Protein AF-0000000073387734 (afdb_homodimer)

InterPro domains:
  IPR010982 Lambda repressor-like, DNA-binding domain superfamily [G3DSA:1.10.260.40] (21-76)
  IPR031856 Bacterial antitoxin YdaS-like [PF15943] (31-75)

Foldseek 3Di:
DALLVQCPDDPHDHLVQLVVQLVVQPDPDDDSVVSVCLNVCPVVDADDPSSQVSNCVSRVNPRHSCNRCVPCSCVVCVVVVPPD/DALLVQCPDDPHDHLVQLVVQLVVQPDPDDDSVVSVCLNVCPVVDADDPSSQVSNCVSRVNPRHSCNRCVPCSCVVCVVVVPPD

Radius of gyration: 17.48 Å; Cα contacts (8 Å, |Δi|>4): 200; chains: 2; bounding box: 35×58×32 Å

Sequence (168 aa):
MTLHEYLQQHGALSVRQLRLRMAQYGSPIKSDAQIRQWQHGYARRIPSPLNCVAIEQATGGQVTRKDLRPHDWAAIWPELGAARMTLHEYLQQHGALSVRQLRLRMAQYGSPIKSDAQIRQWQHGYARRIPSPLNCVAIEQATGGQVTRKDLRPHDWAAIWPELGAAR

Organism: Paracidovorax avenae (strain ATCC 19860 / DSM 7227 / CCUG 15838 / JCM 20985 / LMG 2117 / NCPPB 1011) (NCBI:txid643561)

Solvent-accessible surface area (backbone atoms only — not comparable to full-atom values): 9347 Å² total; per-residue (Å²): 83,45,65,44,59,49,60,67,38,90,89,43,59,49,66,65,53,41,50,56,45,14,42,78,48,67,30,81,73,88,55,59,66,59,56,49,31,46,42,67,42,47,96,70,44,63,72,52,64,44,41,30,42,10,48,14,59,55,52,71,55,54,31,35,45,54,52,70,32,76,86,51,36,58,51,57,40,54,71,74,66,65,69,115,83,46,63,45,60,48,58,66,38,89,89,42,59,50,65,65,54,42,50,57,45,14,42,77,49,65,29,82,73,88,53,59,64,58,56,50,31,46,44,66,41,45,95,72,44,63,71,52,64,45,41,30,40,10,47,14,58,56,52,71,56,55,31,36,47,53,53,69,30,76,87,53,35,57,50,56,41,54,71,72,65,65,68,115

Structure (mmCIF, N/CA/C/O backbone):
data_AF-0000000073387734-model_v1
#
loop_
_entity.id
_entity.type
_entity.pdbx_description
1 polymer 'YdaS antitoxin of YdaST toxin-antitoxin system'
#
loop_
_atom_site.group_PDB
_atom_site.id
_atom_site.type_symbol
_atom_site.label_atom_id
_atom_site.label_alt_id
_atom_site.label_comp_id
_atom_site.label_asym_id
_atom_site.label_entity_id
_atom_site.label_seq_id
_atom_site.pdbx_PDB_ins_code
_atom_site.Cartn_x
_atom_site.Cartn_y
_atom_site.Cartn_z
_atom_site.occupancy
_atom_site.B_iso_or_equiv
_atom_site.auth_seq_id
_atom_site.auth_comp_id
_atom_site.auth_asym_id
_atom_site.auth_atom_id
_atom_site.pdbx_PDB_model_num
ATOM 1 N N . MET A 1 1 ? -7.559 -17.516 1.382 1 96.44 1 MET A N 1
ATOM 2 C CA . MET A 1 1 ? -6.598 -18.609 1.339 1 96.44 1 MET A CA 1
ATOM 3 C C . MET A 1 1 ? -5.168 -18.078 1.292 1 96.44 1 MET A C 1
ATOM 5 O O . MET A 1 1 ? -4.91 -17.031 0.695 1 96.44 1 MET A O 1
ATOM 9 N N . THR A 1 2 ? -4.188 -18.859 1.826 1 97.31 2 THR A N 1
ATOM 10 C CA . THR A 1 2 ? -2.795 -18.422 1.814 1 97.31 2 THR A CA 1
ATOM 11 C C . THR A 1 2 ? -2.166 -18.656 0.444 1 97.31 2 THR A C 1
ATOM 13 O O . THR A 1 2 ? -2.672 -19.453 -0.351 1 97.31 2 THR A O 1
ATOM 16 N N . LEU A 1 3 ? -1.087 -17.953 0.226 1 98.25 3 LEU A N 1
ATOM 17 C CA . LEU A 1 3 ? -0.357 -18.125 -1.024 1 98.25 3 LEU A CA 1
ATOM 18 C C . LEU A 1 3 ? 0.166 -19.562 -1.145 1 98.25 3 LEU A C 1
ATOM 20 O O . LEU A 1 3 ? 0.13 -20.156 -2.227 1 98.25 3 LEU A O 1
ATOM 24 N N . HIS A 1 4 ? 0.602 -20.125 -0.034 1 97.62 4 HIS A N 1
ATOM 25 C CA . HIS A 1 4 ? 1.098 -21.5 -0.002 1 97.62 4 HIS A CA 1
ATOM 26 C C . HIS A 1 4 ? 0.002 -22.484 -0.379 1 97.62 4 HIS A C 1
ATOM 28 O O . HIS A 1 4 ? 0.214 -23.359 -1.221 1 97.62 4 HIS A O 1
ATOM 34 N N . GLU A 1 5 ? -1.143 -22.344 0.236 1 97.62 5 GLU A N 1
ATOM 35 C CA . GLU A 1 5 ? -2.27 -23.219 -0.062 1 97.62 5 GLU A CA 1
ATOM 36 C C . GLU A 1 5 ? -2.672 -23.125 -1.53 1 97.62 5 GLU A C 1
ATOM 38 O O . GLU A 1 5 ? -2.914 -24.141 -2.184 1 97.62 5 GLU A O 1
ATOM 43 N N . TYR A 1 6 ? -2.721 -21.844 -2.043 1 98.44 6 TYR A N 1
ATOM 44 C CA . TYR A 1 6 ? -3.094 -21.641 -3.438 1 98.44 6 TYR A CA 1
ATOM 45 C C . TYR A 1 6 ? -2.143 -22.375 -4.375 1 98.44 6 TYR A C 1
ATOM 47 O O . TYR A 1 6 ? -2.58 -23.078 -5.289 1 98.44 6 TYR A O 1
ATOM 55 N N . LEU A 1 7 ? -0.835 -22.297 -4.086 1 97.81 7 LEU A N 1
ATOM 56 C CA . LEU A 1 7 ? 0.173 -22.812 -5 1 97.81 7 LEU A CA 1
ATOM 57 C C . LEU A 1 7 ? 0.237 -24.344 -4.922 1 97.81 7 LEU A C 1
ATOM 59 O O . LEU A 1 7 ? 0.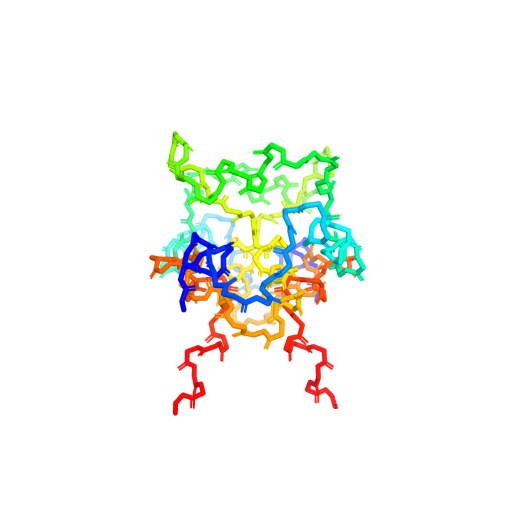836 -24.984 -5.781 1 97.81 7 LEU A O 1
ATOM 63 N N . GLN A 1 8 ? -0.441 -24.875 -3.9 1 96.62 8 GLN A N 1
ATOM 64 C CA . GLN A 1 8 ? -0.475 -26.328 -3.746 1 96.62 8 GLN A CA 1
ATOM 65 C C . GLN A 1 8 ? -1.745 -26.922 -4.355 1 96.62 8 GLN A C 1
ATOM 67 O O . GLN A 1 8 ? -1.857 -28.141 -4.512 1 96.62 8 GLN A O 1
ATOM 72 N N . GLN A 1 9 ? -2.648 -26.125 -4.719 1 95.94 9 GLN A N 1
ATOM 73 C CA . GLN A 1 9 ? -3.922 -26.594 -5.258 1 95.94 9 GLN A CA 1
ATOM 74 C C . GLN A 1 9 ? -3.748 -27.172 -6.66 1 95.94 9 GLN A C 1
ATOM 76 O O . GLN A 1 9 ? -2.908 -26.703 -7.43 1 95.94 9 GLN A O 1
ATOM 81 N N . HIS A 1 10 ? -4.629 -28.156 -6.898 1 94.31 10 HIS A N 1
ATOM 82 C CA . HIS A 1 10 ? -4.695 -28.656 -8.266 1 94.31 10 HIS A CA 1
ATOM 83 C C . HIS A 1 10 ? -5.199 -27.578 -9.219 1 94.31 10 HIS A C 1
ATOM 85 O O . HIS A 1 10 ? -6.195 -26.906 -8.938 1 94.31 10 HIS A O 1
ATOM 91 N N . GLY A 1 11 ? -4.488 -27.281 -10.312 1 94.38 11 GLY A N 1
ATOM 92 C CA . GLY A 1 11 ? -4.914 -26.297 -11.305 1 94.38 11 GLY A CA 1
ATOM 93 C C . GLY A 1 11 ? -4.352 -24.922 -11.055 1 94.38 11 GLY A C 1
ATOM 94 O O . GLY A 1 11 ? -4.574 -24 -11.844 1 94.38 11 GLY A O 1
ATOM 95 N N . ALA A 1 12 ? -3.576 -24.844 -9.93 1 95.94 12 ALA A N 1
ATOM 96 C CA . ALA A 1 12 ? -3.002 -23.531 -9.617 1 95.94 12 ALA A CA 1
ATOM 97 C C . ALA A 1 12 ? -1.936 -23.141 -10.633 1 95.94 12 ALA A C 1
ATOM 99 O O . ALA A 1 12 ? -1.409 -24 -11.352 1 95.94 12 ALA A O 1
ATOM 100 N N . LEU A 1 13 ? -1.753 -21.844 -10.742 1 97.75 13 LEU A N 1
ATOM 101 C CA . LEU A 1 13 ? -0.6 -21.359 -11.492 1 97.75 13 LEU A CA 1
ATOM 102 C C . LEU A 1 13 ? 0.701 -21.859 -10.867 1 97.75 13 LEU A C 1
ATOM 104 O O . LEU A 1 13 ? 0.812 -21.953 -9.648 1 97.75 13 LEU A O 1
ATOM 108 N N . SER A 1 14 ? 1.648 -22.141 -11.773 1 98.19 14 SER A N 1
ATOM 109 C CA . SER A 1 14 ? 2.996 -22.297 -11.234 1 98.19 14 SER A CA 1
ATOM 110 C C . SER A 1 14 ? 3.553 -20.969 -10.742 1 98.19 14 SER A C 1
ATOM 112 O O . SER A 1 14 ? 3.039 -19.906 -11.094 1 98.19 14 SER A O 1
ATOM 114 N N . VAL A 1 15 ? 4.602 -21.047 -10.008 1 98.56 15 VAL A N 1
ATOM 115 C CA . VAL A 1 15 ? 5.234 -19.828 -9.516 1 98.56 15 VAL A CA 1
ATOM 116 C C . VAL A 1 15 ? 5.645 -18.938 -10.688 1 98.56 15 VAL A C 1
ATOM 118 O O . VAL A 1 15 ? 5.434 -17.734 -10.656 1 98.56 15 VAL A O 1
ATOM 121 N N . ARG A 1 16 ? 6.148 -19.547 -11.695 1 98.38 16 ARG A N 1
ATOM 122 C CA . ARG A 1 16 ? 6.559 -18.812 -12.883 1 98.38 16 ARG A CA 1
ATOM 123 C C . ARG A 1 16 ? 5.359 -18.156 -13.562 1 98.38 16 ARG A C 1
ATOM 125 O O . ARG A 1 16 ? 5.406 -16.984 -13.93 1 98.38 16 ARG A O 1
ATOM 132 N N . GLN A 1 17 ? 4.309 -18.875 -13.734 1 98.62 17 GLN A N 1
ATOM 133 C CA . GLN A 1 17 ? 3.092 -18.359 -14.344 1 98.62 17 GLN A CA 1
ATOM 134 C C . GLN A 1 17 ? 2.508 -17.219 -13.516 1 98.62 17 GLN A C 1
ATOM 136 O O . GLN A 1 17 ? 2.061 -16.203 -14.062 1 98.62 17 GLN A O 1
ATOM 141 N N . LEU A 1 18 ? 2.504 -17.406 -12.234 1 98.81 18 LEU A N 1
ATOM 142 C CA . LEU A 1 18 ? 2.006 -16.375 -11.336 1 98.81 18 LEU A CA 1
ATOM 143 C C . LEU A 1 18 ? 2.809 -15.086 -11.492 1 98.81 18 LEU A C 1
ATOM 145 O O . LEU A 1 18 ? 2.236 -14.008 -11.656 1 98.81 18 LEU A O 1
ATOM 149 N N . ARG A 1 19 ? 4.094 -15.219 -11.477 1 98.75 19 ARG A N 1
ATOM 150 C CA . ARG A 1 19 ? 4.957 -14.055 -11.625 1 98.75 19 ARG A CA 1
ATOM 151 C C . ARG A 1 19 ? 4.672 -13.328 -12.93 1 98.75 19 ARG A C 1
ATOM 153 O O . ARG A 1 19 ? 4.57 -12.094 -12.953 1 98.75 19 ARG A O 1
ATOM 160 N N . LEU A 1 20 ? 4.535 -14.086 -13.984 1 98.44 20 LEU A N 1
ATOM 161 C CA . LEU A 1 20 ? 4.273 -13.492 -15.289 1 98.44 20 LEU A CA 1
ATOM 162 C C . LEU A 1 20 ? 2.922 -12.789 -15.305 1 98.44 20 LEU A C 1
ATOM 164 O O . LEU A 1 20 ? 2.797 -11.688 -15.852 1 98.44 20 LEU A O 1
ATOM 168 N N . ARG A 1 21 ? 1.919 -13.383 -14.758 1 98.56 21 ARG A N 1
ATOM 169 C CA . ARG A 1 21 ? 0.604 -12.75 -14.695 1 98.56 21 ARG A CA 1
ATOM 170 C C . ARG A 1 21 ? 0.627 -11.531 -13.781 1 98.56 21 ARG A C 1
ATOM 172 O O . ARG A 1 21 ? -0.015 -10.516 -14.078 1 98.56 21 ARG A O 1
ATOM 179 N N . MET A 1 22 ? 1.349 -11.617 -12.703 1 98.69 22 MET A N 1
ATOM 180 C CA . MET A 1 22 ? 1.494 -10.469 -11.812 1 98.69 22 MET A CA 1
ATOM 181 C C . MET A 1 22 ? 2.051 -9.266 -12.562 1 98.69 22 MET A C 1
ATOM 183 O O . MET A 1 22 ? 1.645 -8.125 -12.305 1 98.69 22 MET A O 1
ATOM 187 N N . ALA A 1 23 ? 2.971 -9.516 -13.422 1 98.38 23 ALA A N 1
ATOM 188 C CA . ALA A 1 23 ? 3.586 -8.43 -14.188 1 98.38 23 ALA A CA 1
ATOM 189 C C . ALA A 1 23 ? 2.539 -7.656 -14.984 1 98.38 23 ALA A C 1
ATOM 191 O O . ALA A 1 23 ? 2.664 -6.445 -15.172 1 98.38 23 ALA A O 1
ATOM 192 N N . GLN A 1 24 ? 1.51 -8.328 -15.422 1 97.44 24 GLN A N 1
ATOM 193 C CA . GLN A 1 24 ? 0.43 -7.688 -16.172 1 97.44 24 GLN A CA 1
ATOM 194 C C . GLN A 1 24 ? -0.336 -6.703 -15.289 1 97.44 24 GLN A C 1
ATOM 196 O O . GLN A 1 24 ? -1.047 -5.836 -15.797 1 97.44 24 GLN A O 1
ATOM 201 N N . TYR A 1 25 ? -0.174 -6.859 -13.992 1 96.56 25 TYR A N 1
ATOM 202 C CA . TYR A 1 25 ? -0.874 -5.984 -13.062 1 96.56 25 TYR A CA 1
ATOM 203 C C . TYR A 1 25 ? 0.098 -5.043 -12.359 1 96.56 25 TYR A C 1
ATOM 205 O O . TYR A 1 25 ? -0.199 -4.516 -11.289 1 96.56 25 TYR A O 1
ATOM 213 N N . GLY A 1 26 ? 1.298 -4.953 -12.961 1 95.5 26 GLY A N 1
ATOM 214 C CA . GLY A 1 26 ? 2.213 -3.906 -12.523 1 95.5 26 GLY A CA 1
ATOM 215 C C . GLY A 1 26 ? 3.248 -4.395 -11.531 1 95.5 26 GLY A C 1
ATOM 216 O O . GLY A 1 26 ? 4.062 -3.611 -11.039 1 95.5 26 GLY A O 1
ATOM 217 N N . SER A 1 27 ? 3.215 -5.648 -11.133 1 98 27 SER A N 1
ATOM 218 C CA . SER A 1 27 ? 4.219 -6.148 -10.203 1 98 27 SER A CA 1
ATOM 219 C C . SER A 1 27 ? 5.629 -5.941 -10.742 1 98 27 SER A C 1
ATOM 221 O O . SER A 1 27 ? 5.91 -6.27 -11.898 1 98 27 SER A O 1
ATOM 223 N N . PRO A 1 28 ? 6.512 -5.477 -9.883 1 96.88 28 PRO A N 1
ATOM 224 C CA . PRO A 1 28 ? 7.867 -5.199 -10.359 1 96.88 28 PRO A CA 1
ATOM 225 C C . PRO A 1 28 ? 8.805 -6.402 -10.203 1 96.88 28 PRO A C 1
ATOM 227 O O . PRO A 1 28 ? 9.961 -6.344 -10.625 1 96.88 28 PRO A O 1
ATOM 230 N N . ILE A 1 29 ? 8.375 -7.445 -9.617 1 97.31 29 ILE A N 1
ATOM 231 C CA . ILE A 1 29 ? 9.328 -8.5 -9.273 1 97.31 29 ILE A CA 1
ATOM 232 C C . ILE A 1 29 ? 9.742 -9.25 -10.539 1 97.31 29 ILE A C 1
ATOM 234 O O . ILE A 1 29 ? 8.922 -9.453 -11.445 1 97.31 29 ILE A O 1
ATOM 238 N N . LYS A 1 30 ? 11.039 -9.602 -10.508 1 96.06 30 LYS A 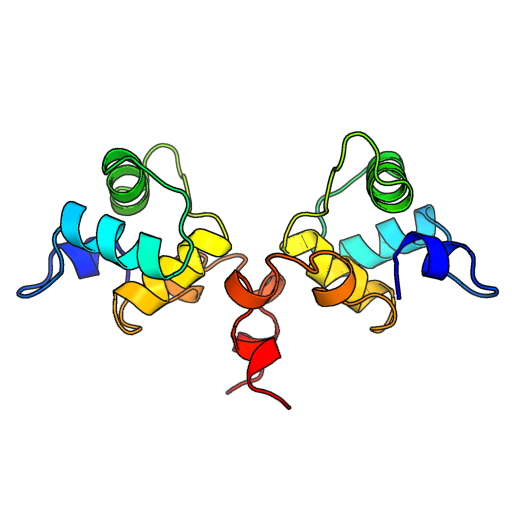N 1
ATOM 239 C CA . LYS A 1 30 ? 11.586 -10.242 -11.703 1 96.06 30 LYS A CA 1
ATOM 240 C C . LYS A 1 30 ? 12.031 -11.672 -11.406 1 96.06 30 LYS A C 1
ATOM 242 O O . LYS A 1 30 ? 12.422 -12.406 -12.32 1 96.06 30 LYS A O 1
ATOM 247 N N . SER A 1 31 ? 11.992 -12.039 -10.195 1 97.62 31 SER A N 1
ATOM 248 C CA . SER A 1 31 ? 12.492 -13.359 -9.82 1 97.62 31 SER A CA 1
ATOM 249 C C . SER A 1 31 ? 11.398 -14.195 -9.156 1 97.62 31 SER A C 1
ATOM 251 O O . SER A 1 31 ? 10.617 -13.672 -8.352 1 97.62 31 SER A O 1
ATOM 253 N N . ASP A 1 32 ? 11.414 -15.5 -9.469 1 98.19 32 ASP A N 1
ATOM 254 C CA . ASP A 1 32 ? 10.492 -16.438 -8.844 1 98.19 32 ASP A CA 1
ATOM 255 C C . ASP A 1 32 ? 10.797 -16.609 -7.359 1 98.19 32 ASP A C 1
ATOM 257 O O . ASP A 1 32 ? 9.914 -16.969 -6.574 1 98.19 32 ASP A O 1
ATOM 261 N N . ALA A 1 33 ? 12.023 -16.359 -7.035 1 97.88 33 ALA A N 1
ATOM 262 C CA . ALA A 1 33 ? 12.477 -16.562 -5.66 1 97.88 33 ALA A CA 1
ATOM 263 C C . ALA A 1 33 ? 11.68 -15.703 -4.688 1 97.88 33 ALA A C 1
ATOM 265 O O . ALA A 1 33 ? 11.414 -16.125 -3.557 1 97.88 33 ALA A O 1
ATOM 266 N N . GLN A 1 34 ? 11.25 -14.57 -5.145 1 97.75 34 GLN A N 1
ATOM 267 C CA . GLN A 1 34 ? 10.484 -13.672 -4.281 1 97.75 34 GLN A CA 1
ATOM 268 C C . GLN A 1 34 ? 9.117 -14.266 -3.951 1 97.75 34 GLN A C 1
ATOM 270 O O . GLN A 1 34 ? 8.672 -14.211 -2.803 1 97.75 34 GLN A O 1
ATOM 275 N N . ILE A 1 35 ? 8.508 -14.82 -4.914 1 98.5 35 ILE A N 1
ATOM 276 C CA . ILE A 1 35 ? 7.207 -15.445 -4.699 1 98.5 35 ILE A CA 1
ATOM 277 C C . ILE A 1 35 ? 7.359 -16.641 -3.758 1 98.5 35 ILE A C 1
ATOM 279 O O . ILE A 1 35 ? 6.539 -16.828 -2.857 1 98.5 35 ILE A O 1
ATOM 283 N N . ARG A 1 36 ? 8.406 -17.375 -3.928 1 98 36 ARG A N 1
ATOM 284 C CA . ARG A 1 36 ? 8.648 -18.516 -3.051 1 98 36 ARG A CA 1
ATOM 285 C C . ARG A 1 36 ? 8.906 -18.062 -1.619 1 98 36 ARG A C 1
ATOM 287 O O . ARG A 1 36 ? 8.516 -18.734 -0.667 1 98 36 ARG A O 1
ATOM 294 N N . GLN A 1 37 ? 9.656 -16.969 -1.517 1 97.81 37 GLN A N 1
ATOM 295 C CA . GLN A 1 37 ? 9.891 -16.422 -0.186 1 97.81 37 GLN A CA 1
ATOM 296 C C . GLN A 1 37 ? 8.578 -16.078 0.513 1 97.81 37 GLN A C 1
ATOM 298 O O . GLN A 1 37 ? 8.422 -16.328 1.709 1 97.81 37 GLN A O 1
ATOM 303 N N . TRP A 1 38 ? 7.652 -15.484 -0.201 1 97.88 38 TRP A N 1
ATOM 304 C CA . TRP A 1 38 ? 6.348 -15.188 0.38 1 97.88 38 TRP A CA 1
ATOM 305 C C . TRP A 1 38 ? 5.578 -16.469 0.687 1 97.88 38 TRP A C 1
ATOM 307 O O . TRP A 1 38 ? 4.957 -16.578 1.747 1 97.88 38 TRP A O 1
ATOM 317 N N . GLN A 1 39 ? 5.641 -17.391 -0.224 1 97.38 39 GLN A N 1
ATOM 318 C CA . GLN A 1 39 ? 4.965 -18.672 -0.093 1 97.38 39 GLN A CA 1
ATOM 319 C C . GLN A 1 39 ? 5.379 -19.391 1.194 1 97.38 39 GLN A C 1
ATOM 321 O O . GLN A 1 39 ? 4.535 -19.922 1.909 1 97.38 39 GLN A O 1
ATOM 326 N N . HIS A 1 40 ? 6.641 -19.266 1.49 1 96.69 40 HIS A N 1
ATOM 327 C CA . HIS A 1 40 ? 7.172 -20.062 2.594 1 96.69 40 HIS A CA 1
ATOM 328 C C . HIS A 1 40 ? 7.422 -19.203 3.822 1 96.69 40 HIS A C 1
ATOM 330 O O . HIS A 1 40 ? 7.938 -19.672 4.836 1 96.69 40 HIS A O 1
ATOM 336 N N . GLY A 1 41 ? 7.133 -17.984 3.689 1 94.25 41 GLY A N 1
ATOM 337 C CA . GLY A 1 41 ? 7.285 -17.078 4.82 1 94.25 41 GLY A CA 1
ATOM 338 C C . GLY A 1 41 ? 8.734 -16.906 5.246 1 94.25 41 GLY A C 1
ATOM 339 O O . GLY A 1 41 ? 9.031 -16.844 6.441 1 94.25 41 GLY A O 1
ATOM 340 N N . TYR A 1 42 ? 9.602 -16.969 4.234 1 93.12 42 TYR A N 1
ATOM 341 C CA . TYR A 1 42 ? 11.031 -16.812 4.523 1 93.12 42 TYR A CA 1
ATOM 342 C C . TYR A 1 42 ? 11.305 -15.484 5.211 1 93.12 42 TYR A C 1
ATOM 344 O O . TYR A 1 42 ? 10.875 -14.43 4.742 1 93.12 42 TYR A O 1
ATOM 352 N N . ALA A 1 43 ? 12.008 -15.5 6.395 1 94.5 43 ALA A N 1
ATOM 353 C CA . ALA A 1 43 ? 12.461 -14.328 7.141 1 94.5 43 ALA A CA 1
ATOM 354 C C . ALA A 1 43 ? 11.297 -13.383 7.43 1 94.5 43 ALA A C 1
ATOM 356 O O . ALA A 1 43 ? 11.477 -12.164 7.512 1 94.5 43 ALA A O 1
ATOM 357 N N . ARG A 1 44 ? 10 -13.875 7.34 1 92.62 44 ARG A N 1
ATOM 358 C CA . ARG A 1 44 ? 8.773 -13.125 7.629 1 92.62 44 ARG A CA 1
ATOM 359 C C . ARG A 1 44 ? 8.531 -12.055 6.578 1 92.62 44 ARG A C 1
ATOM 361 O O . ARG A 1 44 ? 7.945 -11.008 6.875 1 92.62 44 ARG A O 1
ATOM 368 N N . ARG A 1 45 ? 9.031 -12.289 5.469 1 95.38 45 ARG A N 1
ATOM 369 C CA . ARG A 1 45 ? 8.797 -11.367 4.363 1 95.38 45 ARG A CA 1
ATOM 370 C C . ARG A 1 45 ? 7.348 -11.43 3.893 1 95.38 45 ARG A C 1
ATOM 372 O O . ARG A 1 45 ? 6.754 -12.508 3.836 1 95.38 45 ARG A O 1
ATOM 379 N N . ILE A 1 46 ? 6.852 -10.273 3.641 1 96.06 46 ILE A N 1
ATOM 380 C CA . ILE A 1 46 ? 5.492 -10.148 3.119 1 96.06 46 ILE A CA 1
ATOM 381 C C . ILE A 1 46 ? 5.496 -9.266 1.873 1 96.06 46 ILE A C 1
ATOM 383 O O . ILE A 1 46 ? 6.332 -8.367 1.743 1 96.06 46 ILE A O 1
ATOM 387 N N . PRO A 1 47 ? 4.613 -9.57 0.959 1 98.06 47 PRO A N 1
ATOM 388 C CA . PRO A 1 47 ? 4.594 -8.758 -0.256 1 98.06 47 PRO A CA 1
ATOM 389 C C . PRO A 1 47 ? 4.262 -7.289 0.023 1 98.06 47 PRO A C 1
ATOM 391 O O . PRO A 1 47 ? 3.512 -6.992 0.955 1 98.06 47 PRO A O 1
ATOM 394 N N . SER A 1 48 ? 4.832 -6.402 -0.808 1 97.94 48 SER A N 1
ATOM 395 C CA . SER A 1 48 ? 4.434 -5 -0.787 1 97.94 48 SER A CA 1
ATOM 396 C C . SER A 1 48 ? 2.961 -4.84 -1.154 1 97.94 48 SER A C 1
ATOM 398 O O . SER A 1 48 ? 2.361 -5.742 -1.744 1 97.94 48 SER A O 1
ATOM 400 N N . PRO A 1 49 ? 2.4 -3.682 -0.886 1 98.5 49 PRO A N 1
ATOM 401 C CA . PRO A 1 49 ? 0.999 -3.469 -1.256 1 98.5 49 PRO A CA 1
ATOM 402 C C . PRO A 1 49 ? 0.748 -3.658 -2.75 1 98.5 49 PRO A C 1
ATOM 404 O O . PRO A 1 49 ? -0.244 -4.281 -3.139 1 98.5 49 PRO A O 1
ATOM 407 N N . LEU A 1 50 ? 1.641 -3.184 -3.557 1 98.25 50 LEU A N 1
ATOM 408 C CA . LEU A 1 50 ? 1.514 -3.373 -4.996 1 98.25 50 LEU A CA 1
ATOM 409 C C . LEU A 1 50 ? 1.491 -4.855 -5.352 1 98.25 50 LEU A C 1
ATOM 411 O O . LEU A 1 50 ? 0.643 -5.301 -6.125 1 98.25 50 LEU A O 1
ATOM 415 N N . ASN A 1 51 ? 2.322 -5.59 -4.742 1 98.69 51 ASN A N 1
ATOM 416 C CA . ASN A 1 51 ? 2.387 -7.02 -5.02 1 98.69 51 ASN A CA 1
ATOM 417 C C . ASN A 1 51 ? 1.171 -7.758 -4.465 1 98.69 51 ASN A C 1
ATOM 419 O O . ASN A 1 51 ? 0.725 -8.75 -5.039 1 98.69 51 ASN A O 1
ATOM 423 N N . CYS A 1 52 ? 0.657 -7.285 -3.369 1 98.81 52 CYS A N 1
ATOM 424 C CA . CYS A 1 52 ? -0.565 -7.887 -2.852 1 98.81 52 CYS A CA 1
ATOM 425 C C . CYS A 1 52 ? -1.7 -7.773 -3.861 1 98.81 52 CYS A C 1
ATOM 427 O O . CYS A 1 52 ? -2.414 -8.75 -4.109 1 98.81 52 CYS A O 1
ATOM 429 N N . VAL A 1 53 ? -1.818 -6.586 -4.426 1 98.75 53 VAL A N 1
ATOM 430 C CA . VAL A 1 53 ? -2.865 -6.363 -5.418 1 98.75 53 VAL A CA 1
ATOM 431 C C . VAL A 1 53 ? -2.619 -7.25 -6.637 1 98.75 53 VAL A C 1
ATOM 433 O O . VAL A 1 53 ? -3.541 -7.906 -7.129 1 98.75 53 VAL A O 1
ATOM 436 N N . ALA A 1 54 ? -1.395 -7.324 -7.027 1 98.81 54 ALA A N 1
ATOM 437 C CA . ALA A 1 54 ? -1.047 -8.109 -8.203 1 98.81 54 ALA A CA 1
ATOM 438 C C . ALA A 1 54 ? -1.341 -9.594 -7.98 1 98.81 54 ALA A C 1
ATOM 440 O O . ALA A 1 54 ? -1.85 -10.273 -8.875 1 98.81 54 ALA A O 1
ATOM 441 N N . ILE A 1 55 ? -1.01 -10.109 -6.793 1 98.81 55 ILE A N 1
ATOM 442 C CA . ILE A 1 55 ? -1.279 -11.508 -6.48 1 98.81 55 ILE A CA 1
ATOM 443 C C . ILE A 1 55 ? -2.787 -11.75 -6.48 1 98.81 55 ILE A C 1
ATOM 445 O O . ILE A 1 55 ? -3.262 -12.727 -7.066 1 98.81 55 ILE A O 1
ATOM 449 N N . GLU A 1 56 ? -3.494 -10.875 -5.82 1 98.81 56 GLU A N 1
ATOM 450 C CA . GLU A 1 56 ? -4.945 -11.039 -5.766 1 98.81 56 GLU A CA 1
ATOM 451 C C . GLU A 1 56 ? -5.555 -11.062 -7.164 1 98.81 56 GLU A C 1
ATOM 453 O O . GLU A 1 56 ? -6.387 -11.914 -7.473 1 98.81 56 GLU A O 1
ATOM 458 N N . GLN A 1 57 ? -5.121 -10.211 -8.031 1 98.5 57 GLN A N 1
ATOM 459 C CA . GLN A 1 57 ? -5.637 -10.141 -9.398 1 98.5 57 GLN A CA 1
ATOM 460 C C . GLN A 1 57 ? -5.184 -11.352 -10.219 1 98.5 57 GLN A C 1
ATOM 462 O O . GLN A 1 57 ? -5.988 -11.961 -10.922 1 98.5 57 GLN A O 1
ATOM 467 N N . ALA A 1 58 ? -3.969 -11.695 -10.062 1 98.56 58 ALA A N 1
ATOM 468 C CA . ALA A 1 58 ? -3.398 -12.781 -10.852 1 98.56 58 ALA A CA 1
ATOM 469 C C . ALA A 1 58 ? -4.043 -14.117 -10.484 1 98.56 58 ALA A C 1
ATOM 471 O O . ALA A 1 58 ? -4.156 -15.008 -11.328 1 98.56 58 ALA A O 1
ATOM 472 N N . THR A 1 59 ? -4.52 -14.242 -9.281 1 98.56 59 THR A N 1
ATOM 473 C CA . THR A 1 59 ? -5.098 -15.5 -8.82 1 98.56 59 THR A CA 1
ATOM 474 C C . THR A 1 59 ? -6.617 -15.469 -8.945 1 98.56 59 THR A C 1
ATOM 476 O O . THR A 1 59 ? -7.305 -16.375 -8.453 1 98.56 59 THR A O 1
ATOM 479 N N . GLY A 1 60 ? -7.113 -14.375 -9.461 1 97.19 60 GLY A N 1
ATOM 480 C CA . GLY A 1 60 ? -8.555 -14.258 -9.617 1 97.19 60 GLY A CA 1
ATOM 481 C C . GLY A 1 60 ? -9.281 -14.133 -8.289 1 97.19 60 GLY A C 1
ATOM 482 O O . GLY A 1 60 ? -10.406 -14.625 -8.148 1 97.19 60 GLY A O 1
ATOM 483 N N . GLY A 1 61 ? -8.594 -13.633 -7.34 1 97.75 61 GLY A N 1
ATOM 484 C CA . GLY A 1 61 ? -9.227 -13.375 -6.055 1 97.75 61 GLY A CA 1
ATOM 485 C C . GLY A 1 61 ? -9.133 -14.547 -5.098 1 97.75 61 GLY A C 1
ATOM 486 O O . GLY A 1 61 ? -9.672 -14.5 -3.992 1 97.75 61 GLY A O 1
ATOM 487 N N . GLN A 1 62 ? -8.469 -15.492 -5.48 1 98 62 GLN A N 1
ATOM 488 C CA . GLN A 1 62 ? -8.367 -16.656 -4.605 1 98 62 GLN A CA 1
ATOM 489 C C . GLN A 1 62 ? -7.441 -16.375 -3.426 1 98 62 GLN A C 1
ATOM 491 O O . GLN A 1 62 ? -7.66 -16.891 -2.326 1 98 62 GLN A O 1
ATOM 496 N N . VAL A 1 63 ? -6.348 -15.617 -3.639 1 98.69 63 VAL A N 1
ATOM 497 C CA . VAL A 1 63 ? -5.496 -15.078 -2.584 1 98.69 63 VAL A CA 1
ATOM 498 C C . VAL A 1 63 ? -5.715 -13.57 -2.465 1 98.69 63 VAL A C 1
ATOM 500 O O . VAL A 1 63 ? -5.359 -12.812 -3.371 1 98.69 63 VAL A O 1
ATOM 503 N N . THR A 1 64 ? -6.25 -13.148 -1.357 1 98.44 64 THR A N 1
ATOM 504 C CA . THR A 1 64 ? -6.656 -11.75 -1.233 1 98.44 64 THR A CA 1
ATOM 505 C C . THR A 1 64 ? -5.586 -10.938 -0.509 1 98.44 64 THR A C 1
ATOM 507 O O . THR A 1 64 ? -4.715 -11.5 0.158 1 98.4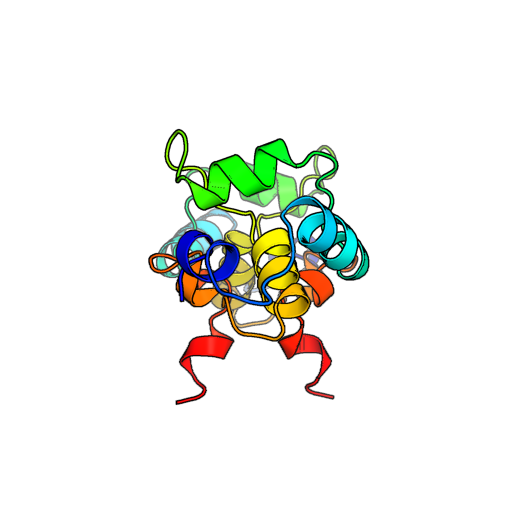4 64 THR A O 1
ATOM 510 N N . ARG A 1 65 ? -5.719 -9.664 -0.618 1 98.38 65 ARG A N 1
ATOM 511 C CA . ARG A 1 65 ? -4.836 -8.766 0.121 1 98.38 65 ARG A CA 1
ATOM 512 C C . ARG A 1 65 ? -4.973 -8.984 1.625 1 98.38 65 ARG A C 1
ATOM 514 O O . ARG A 1 65 ? -3.984 -8.922 2.359 1 98.38 65 ARG A O 1
ATOM 521 N N . LYS A 1 66 ? -6.16 -9.297 1.997 1 98.19 66 LYS A N 1
ATOM 522 C CA . LYS A 1 66 ? -6.402 -9.602 3.404 1 98.19 66 LYS A CA 1
ATOM 523 C C . LYS A 1 66 ? -5.66 -10.867 3.83 1 98.19 66 LYS A C 1
ATOM 525 O O . LYS A 1 66 ? -5.082 -10.914 4.918 1 98.19 66 LYS A O 1
ATOM 530 N N . ASP A 1 67 ? -5.648 -11.844 2.992 1 97.94 67 ASP A N 1
ATOM 531 C CA . ASP A 1 67 ? -4.93 -13.078 3.27 1 97.94 67 ASP A CA 1
ATOM 532 C C . ASP A 1 67 ? -3.43 -12.828 3.398 1 97.94 67 ASP A C 1
ATOM 534 O O . ASP A 1 67 ? -2.762 -13.438 4.238 1 97.94 67 ASP A O 1
ATOM 538 N N . LEU A 1 68 ? -2.926 -11.945 2.568 1 98.12 68 LEU A N 1
ATOM 539 C CA . LEU A 1 68 ? -1.49 -11.719 2.441 1 98.12 68 LEU A CA 1
ATOM 540 C C . LEU A 1 68 ? -0.972 -10.852 3.58 1 98.12 68 LEU A C 1
ATOM 542 O O . LEU A 1 68 ? 0.185 -10.977 3.986 1 98.12 68 LEU A O 1
ATOM 546 N N . ARG A 1 69 ? -1.915 -9.914 4.09 1 97.69 69 ARG A N 1
ATOM 547 C CA . ARG A 1 69 ? -1.533 -8.977 5.137 1 97.69 69 ARG A CA 1
ATOM 548 C C . ARG A 1 69 ? -2.586 -8.93 6.242 1 97.69 69 ARG A C 1
ATOM 550 O O . ARG A 1 69 ? -3.18 -7.883 6.5 1 97.69 69 ARG A O 1
ATOM 557 N N . PRO A 1 70 ? -2.773 -10.016 6.949 1 96.44 70 PRO A N 1
ATOM 558 C CA . PRO A 1 70 ? -3.885 -10.117 7.895 1 96.44 70 PRO A CA 1
ATOM 559 C C . PRO A 1 70 ? -3.787 -9.102 9.031 1 96.44 70 PRO A C 1
ATOM 561 O O . PRO A 1 70 ? -4.797 -8.766 9.656 1 96.44 70 PRO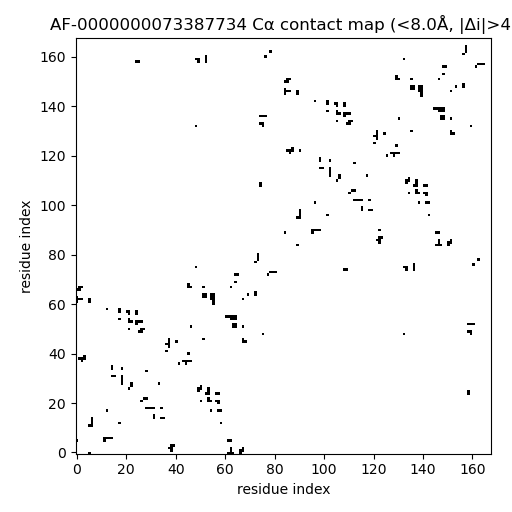 A O 1
ATOM 564 N N . HIS A 1 71 ? -2.596 -8.461 9.227 1 95.06 71 HIS A N 1
ATOM 565 C CA . HIS A 1 71 ? -2.434 -7.645 10.422 1 95.06 71 HIS A CA 1
ATOM 566 C C . HIS A 1 71 ? -2.48 -6.156 10.094 1 95.06 71 HIS A C 1
ATOM 568 O O . HIS A 1 71 ? -2.65 -5.324 10.984 1 95.06 71 HIS A O 1
ATOM 574 N N . ASP A 1 72 ? -2.311 -5.832 8.742 1 96 72 ASP A N 1
ATOM 575 C CA . ASP A 1 72 ? -2.242 -4.395 8.508 1 96 72 ASP A CA 1
ATOM 576 C C . ASP A 1 72 ? -2.977 -4.008 7.227 1 96 72 ASP A C 1
ATOM 578 O O . ASP A 1 72 ? -2.949 -2.846 6.816 1 96 72 ASP A O 1
ATOM 582 N N . TRP A 1 73 ? -3.703 -4.977 6.594 1 97.62 73 TRP A N 1
ATOM 583 C CA . TRP A 1 73 ? -4.398 -4.652 5.355 1 97.62 73 TRP A CA 1
ATOM 584 C C . TRP A 1 73 ? -5.352 -3.479 5.555 1 97.62 73 TRP A C 1
ATOM 586 O O . TRP A 1 73 ? -5.48 -2.621 4.68 1 97.62 73 TRP A O 1
ATOM 596 N N . ALA A 1 74 ? -5.992 -3.346 6.703 1 97.06 74 ALA A N 1
ATOM 597 C CA . ALA A 1 74 ? -7.047 -2.363 6.93 1 97.06 74 ALA A CA 1
ATOM 598 C C . ALA A 1 74 ? -6.48 -0.946 6.957 1 97.06 74 ALA A C 1
ATOM 600 O O . ALA A 1 74 ? -7.164 0.011 6.586 1 97.06 74 ALA A O 1
ATOM 601 N N . ALA A 1 75 ? -5.219 -0.86 7.359 1 96.75 75 ALA A N 1
ATOM 602 C CA . ALA A 1 75 ? -4.57 0.448 7.402 1 96.75 75 ALA A CA 1
ATOM 603 C C . ALA A 1 75 ? -4.176 0.911 6.004 1 96.75 75 ALA A C 1
ATOM 605 O O . ALA A 1 75 ? -4.027 2.111 5.762 1 96.75 75 ALA A O 1
ATOM 606 N N . ILE A 1 76 ? -4.043 -0.01 5.078 1 98.06 76 ILE A N 1
ATOM 607 C CA . ILE A 1 76 ? -3.586 0.295 3.727 1 98.06 76 ILE A CA 1
ATOM 608 C C . ILE A 1 76 ? -4.789 0.443 2.797 1 98.06 76 ILE A C 1
ATOM 610 O O . ILE A 1 76 ? -4.797 1.305 1.915 1 98.06 76 ILE A O 1
ATOM 614 N N . TRP A 1 77 ? -5.754 -0.47 3.062 1 97.69 77 TRP A N 1
ATOM 615 C CA . TRP A 1 77 ? -6.965 -0.469 2.252 1 97.69 77 TRP A CA 1
ATOM 616 C C . TRP A 1 77 ? -8.203 -0.318 3.129 1 97.69 77 TRP A C 1
ATOM 618 O O . TRP A 1 77 ? -9.023 -1.235 3.221 1 97.69 77 TRP A O 1
ATOM 628 N N . PRO A 1 78 ? -8.445 0.814 3.697 1 95.88 78 PRO A N 1
ATOM 629 C CA . PRO A 1 78 ? -9.594 0.988 4.59 1 95.88 78 PRO A CA 1
ATOM 630 C C . PRO A 1 78 ? -10.93 0.729 3.896 1 95.88 78 PRO A C 1
ATOM 632 O O . PRO A 1 78 ? -11.906 0.337 4.547 1 95.88 78 PRO A O 1
ATOM 635 N N . GLU A 1 79 ? -11 0.804 2.609 1 93.94 79 GLU A N 1
ATOM 636 C CA . GLU A 1 79 ? -12.234 0.621 1.859 1 93.94 79 GLU A CA 1
ATOM 637 C C . GLU A 1 79 ? -12.664 -0.843 1.854 1 93.94 79 GLU A C 1
ATOM 639 O O . GLU A 1 79 ? -13.836 -1.149 1.616 1 93.94 79 GLU A O 1
ATOM 644 N N . LEU A 1 80 ? -11.727 -1.729 2.043 1 94.06 80 LEU A N 1
ATOM 645 C CA . LEU A 1 80 ? -12.047 -3.152 2.006 1 94.06 80 LEU A CA 1
ATOM 646 C C . LEU A 1 80 ? -12.773 -3.58 3.275 1 94.06 80 LEU A C 1
ATOM 648 O O . LEU A 1 80 ? -13.383 -4.652 3.316 1 94.06 80 LEU A O 1
ATOM 652 N N . GLY A 1 81 ? -12.633 -2.855 4.371 1 85.5 81 GLY A N 1
ATOM 653 C CA . GLY A 1 81 ? -13.344 -3.125 5.609 1 85.5 81 GLY A CA 1
ATOM 654 C C . GLY A 1 81 ? -14.789 -2.656 5.582 1 85.5 81 GLY A C 1
ATOM 655 O O . GLY A 1 81 ? -15.633 -3.18 6.316 1 85.5 81 GLY A O 1
ATOM 656 N N . ALA A 1 82 ? -15.102 -1.568 4.953 1 66.88 82 ALA A N 1
ATOM 657 C CA . ALA A 1 82 ? -16.453 -1.015 4.953 1 66.88 82 ALA A CA 1
ATOM 658 C C . ALA A 1 82 ? -17.422 -1.925 4.195 1 66.88 82 ALA A C 1
ATOM 660 O O . ALA A 1 82 ? -18.641 -1.794 4.332 1 66.88 82 ALA A O 1
ATOM 661 N N . ALA A 1 83 ? -17.016 -2.861 3.244 1 49.22 83 ALA A N 1
ATOM 662 C CA . ALA A 1 83 ? -18 -3.627 2.484 1 49.22 83 ALA A CA 1
ATOM 663 C C . ALA A 1 83 ? -18.75 -4.613 3.387 1 49.22 83 ALA A C 1
ATOM 665 O O . ALA A 1 83 ? -19.844 -5.062 3.051 1 49.22 83 ALA A O 1
ATOM 666 N N . ARG A 1 84 ? -18.547 -4.98 4.562 1 33.88 84 ARG A N 1
ATOM 667 C CA . ARG A 1 84 ? -19.625 -5.832 5.035 1 33.88 84 ARG A CA 1
ATOM 668 C C . ARG A 1 84 ? -20.922 -5.043 5.152 1 33.88 84 ARG A C 1
ATOM 670 O O . ARG A 1 84 ? -20.922 -3.871 5.535 1 33.88 84 ARG A O 1
ATOM 677 N N . MET B 1 1 ? -5.07 18.062 -3.818 1 96.5 1 MET B N 1
ATOM 678 C CA . MET B 1 1 ? -4.074 19.062 -3.463 1 96.5 1 MET B CA 1
ATOM 679 C C . MET B 1 1 ? -2.779 18.406 -3 1 96.5 1 MET B C 1
ATOM 681 O O . MET B 1 1 ? -2.809 17.344 -2.365 1 96.5 1 MET B O 1
ATOM 685 N N . THR B 1 2 ? -1.615 19.094 -3.209 1 97.31 2 THR B N 1
ATOM 686 C CA . THR B 1 2 ? -0.338 18.516 -2.793 1 97.31 2 THR B CA 1
ATOM 687 C C . THR B 1 2 ? -0.125 18.703 -1.294 1 97.31 2 THR B C 1
ATOM 689 O O . THR B 1 2 ? -0.765 19.562 -0.674 1 97.31 2 THR B O 1
ATOM 692 N N . LEU B 1 3 ? 0.772 17.906 -0.769 1 98.25 3 LEU B N 1
ATOM 693 C CA . LEU B 1 3 ? 1.111 18.031 0.644 1 98.25 3 LEU B CA 1
ATOM 694 C C . LEU B 1 3 ? 1.707 19.406 0.937 1 98.25 3 LEU B C 1
ATOM 696 O O . LEU B 1 3 ? 1.408 20 1.97 1 98.25 3 LEU B O 1
ATOM 700 N N . HIS B 1 4 ? 2.496 19.906 0.01 1 97.62 4 HIS B N 1
ATOM 701 C CA . HIS B 1 4 ? 3.105 21.234 0.147 1 97.62 4 HIS B CA 1
ATOM 702 C C . HIS B 1 4 ? 2.045 22.328 0.2 1 97.62 4 HIS B C 1
ATOM 704 O O . HIS B 1 4 ? 2.08 23.188 1.081 1 97.62 4 HIS B O 1
ATOM 710 N N . GLU B 1 5 ? 1.137 22.281 -0.729 1 97.69 5 GLU B N 1
ATOM 711 C CA . GLU B 1 5 ? 0.058 23.266 -0.764 1 97.69 5 GLU B CA 1
ATOM 712 C C . GLU B 1 5 ? -0.768 23.219 0.519 1 97.69 5 GLU B C 1
ATOM 714 O O . GLU B 1 5 ? -1.097 24.266 1.085 1 97.69 5 GLU B O 1
ATOM 719 N N . TYR B 1 6 ? -1.087 21.969 0.97 1 98.5 6 TYR B N 1
ATOM 720 C CA . TYR B 1 6 ? -1.874 21.812 2.188 1 98.5 6 TYR B CA 1
ATOM 721 C C . TYR B 1 6 ? -1.178 22.453 3.375 1 98.5 6 TYR B C 1
ATOM 723 O O . TYR B 1 6 ? -1.8 23.219 4.129 1 98.5 6 TYR B O 1
ATOM 731 N N . LEU B 1 7 ? 0.147 22.25 3.492 1 97.81 7 LEU B N 1
ATOM 732 C CA . LEU B 1 7 ? 0.884 22.688 4.672 1 97.81 7 LEU B CA 1
ATOM 733 C C . LEU B 1 7 ? 1.112 24.203 4.641 1 97.81 7 LEU B C 1
ATOM 735 O O . LEU B 1 7 ? 1.482 24.797 5.652 1 97.81 7 LEU B O 1
ATOM 739 N N . GLN B 1 8 ? 0.808 24.797 3.467 1 96.62 8 GLN B N 1
ATOM 740 C CA . GLN B 1 8 ? 0.958 26.234 3.332 1 96.62 8 GLN B CA 1
ATOM 741 C C . GLN B 1 8 ? -0.372 26.953 3.549 1 96.62 8 GLN B C 1
ATOM 743 O O . GLN B 1 8 ? -0.41 28.172 3.686 1 96.62 8 GLN B O 1
ATOM 748 N N . GLN B 1 9 ? -1.405 26.25 3.631 1 96 9 GLN B N 1
ATOM 749 C CA . GLN B 1 9 ? -2.729 26.844 3.779 1 96 9 GLN B CA 1
ATOM 750 C C . GLN B 1 9 ? -2.92 27.422 5.18 1 96 9 GLN B C 1
ATOM 752 O O . GLN B 1 9 ? -2.402 26.875 6.156 1 96 9 GLN B O 1
ATOM 757 N N . HIS B 1 10 ? -3.744 28.5 5.16 1 94.44 10 HIS B N 1
ATOM 758 C CA . HIS B 1 10 ? -4.164 29.016 6.457 1 94.44 10 HIS B CA 1
ATOM 759 C C . HIS B 1 10 ? -5.027 28 7.199 1 94.44 10 HIS B C 1
ATOM 761 O O . HIS B 1 10 ? -5.953 27.422 6.621 1 94.44 10 HIS B O 1
ATOM 767 N N . GLY B 1 11 ? -4.691 27.656 8.453 1 94.44 11 GLY B N 1
ATOM 768 C CA . GLY B 1 11 ? -5.488 26.734 9.25 1 94.44 11 GLY B CA 1
ATOM 769 C C . GLY B 1 11 ? -5.016 25.297 9.156 1 94.44 11 GLY B C 1
ATOM 770 O O . GLY B 1 11 ? -5.547 24.422 9.828 1 94.44 11 GLY B O 1
ATOM 771 N N . ALA B 1 12 ? -3.977 25.125 8.312 1 96 12 ALA B N 1
ATOM 772 C CA . ALA B 1 12 ? -3.467 23.766 8.156 1 96 12 ALA B CA 1
ATOM 773 C C . ALA B 1 12 ? -2.785 23.297 9.438 1 96 12 ALA B C 1
ATOM 775 O O . ALA B 1 12 ? -2.412 24.109 10.289 1 96 12 ALA B O 1
ATOM 776 N N . LEU B 1 13 ? -2.75 21.984 9.578 1 97.81 13 LEU B N 1
ATOM 777 C CA . LEU B 1 13 ? -1.92 21.406 10.625 1 97.81 13 LEU B CA 1
ATOM 778 C C . LEU B 1 13 ? -0.452 21.766 10.422 1 97.81 13 LEU B C 1
ATOM 780 O O . LEU B 1 13 ? 0.023 21.828 9.281 1 97.81 13 LEU B O 1
ATOM 784 N N . SER B 1 14 ? 0.195 21.984 11.555 1 98.19 14 SER B N 1
ATOM 785 C CA . SER B 1 14 ? 1.649 22.016 11.445 1 98.19 14 SER B CA 1
ATOM 786 C C . SER B 1 14 ? 2.207 20.641 11.117 1 98.19 14 SER B C 1
ATOM 788 O O . SER B 1 14 ? 1.518 19.625 11.289 1 98.19 14 SER B O 1
ATOM 790 N N . VAL B 1 15 ? 3.432 20.594 10.727 1 98.62 15 VAL B N 1
ATOM 791 C CA . VAL B 1 15 ? 4.074 19.328 10.422 1 98.62 15 VAL B CA 1
ATOM 792 C C . VAL B 1 15 ? 4.039 18.422 11.656 1 98.62 15 VAL B C 1
ATOM 794 O O . VAL B 1 15 ? 3.732 17.234 11.547 1 98.62 15 VAL B O 1
ATOM 797 N N . ARG B 1 16 ? 4.266 19 12.773 1 98.38 16 ARG B N 1
ATOM 798 C CA . ARG B 1 16 ? 4.234 18.234 14.023 1 98.38 16 ARG B CA 1
ATOM 799 C C . ARG B 1 16 ? 2.834 17.703 14.305 1 98.38 16 ARG B C 1
ATOM 801 O O . ARG B 1 16 ? 2.666 16.531 14.656 1 98.38 16 ARG B O 1
ATOM 808 N N . GLN B 1 17 ? 1.842 18.516 14.164 1 98.56 17 GLN B N 1
ATOM 809 C CA . GLN B 1 17 ? 0.457 18.109 14.383 1 98.56 17 GLN B CA 1
ATOM 810 C C . GLN B 1 17 ? 0.044 17.031 13.398 1 98.56 17 GLN B C 1
ATOM 812 O O . GLN B 1 17 ? -0.637 16.062 13.781 1 98.56 17 GLN B O 1
ATOM 817 N N . LEU B 1 18 ? 0.442 17.188 12.172 1 98.81 18 LEU B N 1
ATOM 818 C CA . LEU B 1 18 ? 0.14 16.188 11.156 1 98.81 18 LEU B CA 1
ATOM 819 C C . LEU B 1 18 ? 0.742 14.844 11.523 1 98.81 18 LEU B C 1
ATOM 821 O O . LEU B 1 18 ? 0.051 13.82 11.492 1 98.81 18 LEU B O 1
ATOM 825 N N . ARG B 1 19 ? 1.98 14.867 11.891 1 98.75 19 ARG B N 1
ATOM 826 C CA . ARG B 1 19 ? 2.652 13.633 12.273 1 98.75 19 ARG B CA 1
ATOM 827 C C . ARG B 1 19 ? 1.928 12.945 13.43 1 98.75 19 ARG B C 1
ATOM 829 O O . ARG B 1 19 ? 1.714 11.734 13.398 1 98.75 19 ARG B O 1
ATOM 836 N N . LEU B 1 20 ? 1.549 13.727 14.398 1 98.44 20 LEU B N 1
ATOM 837 C CA . LEU B 1 20 ? 0.86 13.172 15.562 1 98.44 20 LEU B CA 1
ATOM 838 C C . LEU B 1 20 ? -0.493 12.594 15.172 1 98.44 20 LEU B C 1
ATOM 840 O O . LEU B 1 20 ? -0.872 11.516 15.641 1 98.44 20 LEU B O 1
ATOM 844 N N . ARG B 1 21 ? -1.229 13.266 14.359 1 98.56 21 ARG B N 1
ATOM 845 C CA . ARG B 1 21 ? -2.518 12.766 13.898 1 98.56 21 ARG B CA 1
ATOM 846 C C . ARG B 1 21 ? -2.342 11.531 13.023 1 98.56 21 ARG B C 1
ATOM 848 O O . ARG B 1 21 ? -3.133 10.586 13.102 1 98.56 21 ARG B O 1
ATOM 855 N N . MET B 1 22 ? -1.322 11.539 12.203 1 98.69 22 MET B N 1
ATOM 856 C CA . MET B 1 22 ? -1.025 10.375 11.375 1 98.69 22 MET B CA 1
ATOM 857 C C . MET B 1 22 ? -0.83 9.133 12.242 1 98.69 22 MET B C 1
ATOM 859 O O . MET B 1 22 ? -1.245 8.031 11.859 1 98.69 22 MET B O 1
ATOM 863 N N . ALA B 1 23 ? -0.179 9.305 13.344 1 98.31 23 ALA B N 1
ATOM 864 C CA . ALA B 1 23 ? 0.077 8.18 14.234 1 98.31 23 ALA B CA 1
ATOM 865 C C . ALA B 1 23 ? -1.228 7.516 14.672 1 98.31 23 ALA B C 1
ATOM 867 O O . ALA B 1 23 ? -1.28 6.301 14.867 1 98.31 23 ALA B O 1
ATOM 868 N N . GLN B 1 24 ? -2.283 8.289 14.805 1 97.38 24 GLN B N 1
ATOM 869 C CA . GLN B 1 24 ? -3.59 7.762 15.188 1 97.38 24 GLN B CA 1
ATOM 870 C C . GLN B 1 24 ? -4.152 6.844 14.109 1 97.38 24 GLN B C 1
ATOM 872 O O . GLN B 1 24 ? -5.055 6.047 14.367 1 97.38 24 GLN B O 1
ATOM 877 N N . TYR B 1 25 ? -3.6 6.965 12.922 1 96.44 25 TYR B N 1
ATOM 878 C CA . TYR B 1 25 ? -4.074 6.152 11.805 1 96.44 25 TYR B CA 1
ATOM 879 C C . TYR B 1 25 ? -3.035 5.109 11.406 1 96.44 25 TYR B C 1
ATOM 881 O O . TYR B 1 25 ? -3.047 4.609 10.281 1 96.44 25 TYR B O 1
ATOM 889 N N . GLY B 1 26 ? -2.068 4.91 12.328 1 95.31 26 GLY B N 1
ATOM 890 C CA . GLY B 1 26 ? -1.171 3.777 12.156 1 95.31 26 GLY B CA 1
ATOM 891 C C . GLY B 1 26 ? 0.156 4.156 11.531 1 95.31 26 GLY B C 1
ATOM 892 O O . GLY B 1 26 ? 1.003 3.291 11.289 1 95.31 26 GLY B O 1
ATOM 893 N N . SER B 1 27 ? 0.353 5.402 11.148 1 97.94 27 SER B N 1
ATOM 894 C CA . SER B 1 27 ? 1.632 5.793 10.57 1 97.94 27 SER B CA 1
ATOM 895 C C . SER B 1 27 ? 2.787 5.484 11.516 1 97.94 27 SER B C 1
ATOM 897 O O . SER B 1 27 ? 2.73 5.812 12.703 1 97.94 27 SER B O 1
ATOM 899 N N . PRO B 1 28 ? 3.854 4.93 10.961 1 96.69 28 PRO B N 1
ATOM 900 C CA . PRO B 1 28 ? 4.977 4.551 11.828 1 96.69 28 PRO B CA 1
ATOM 901 C C . PRO B 1 28 ? 6.012 5.66 11.969 1 96.69 28 PRO B C 1
ATOM 903 O O . PRO B 1 28 ? 6.984 5.512 12.719 1 96.69 28 PRO B O 1
ATOM 906 N N . ILE B 1 29 ? 5.883 6.723 11.281 1 97.19 29 ILE B N 1
ATOM 907 C CA . ILE B 1 29 ? 6.98 7.684 11.242 1 97.19 29 ILE B CA 1
ATOM 908 C C . ILE B 1 29 ? 7.066 8.422 12.578 1 97.19 29 ILE B C 1
ATOM 910 O O . ILE B 1 29 ? 6.043 8.719 13.195 1 97.19 29 ILE B O 1
ATOM 914 N N . LYS B 1 30 ? 8.336 8.656 12.953 1 95.81 30 LYS B N 1
ATOM 915 C CA . LYS B 1 30 ? 8.555 9.266 14.258 1 95.81 30 LYS B CA 1
ATOM 916 C C . LYS B 1 30 ? 9.211 10.641 14.117 1 95.81 30 LYS B C 1
ATOM 918 O O . LYS B 1 30 ? 9.359 11.367 15.102 1 95.81 30 LYS B O 1
ATOM 923 N N . SER B 1 31 ? 9.57 10.992 12.953 1 97.56 31 SER B N 1
ATOM 924 C CA . SER B 1 31 ? 10.281 12.25 12.75 1 97.56 31 SER B CA 1
ATOM 925 C C . SER B 1 31 ? 9.523 13.18 11.805 1 97.56 31 SER B C 1
ATOM 927 O O . SER B 1 31 ? 8.984 12.727 10.797 1 97.56 31 SER B O 1
ATOM 929 N N . ASP B 1 32 ? 9.562 14.484 12.133 1 98.12 32 ASP B N 1
ATOM 930 C CA . ASP B 1 32 ? 8.961 15.5 11.273 1 98.12 32 ASP B CA 1
ATOM 931 C C . ASP B 1 32 ? 9.703 15.617 9.945 1 98.12 32 ASP B C 1
ATOM 933 O O . ASP B 1 32 ? 9.125 16.031 8.938 1 98.12 32 ASP B O 1
ATOM 937 N N . ALA B 1 33 ? 10.953 15.258 10 1 97.88 33 ALA B N 1
ATOM 938 C CA . ALA B 1 33 ? 11.812 15.383 8.828 1 97.88 33 ALA B CA 1
ATOM 939 C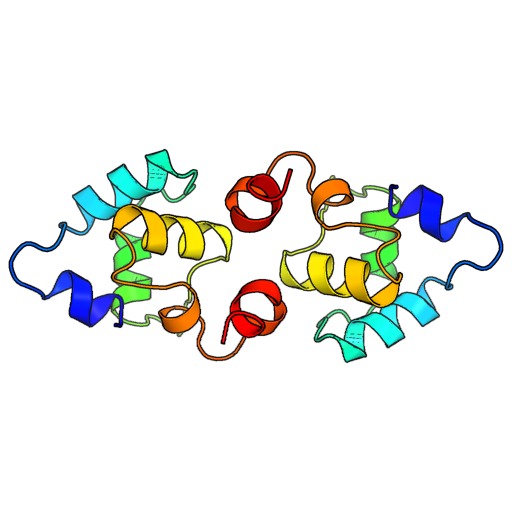 C . ALA B 1 33 ? 11.266 14.578 7.652 1 97.88 33 ALA B C 1
ATOM 941 O O . ALA B 1 33 ? 11.375 15 6.5 1 97.88 33 ALA B O 1
ATOM 942 N N . GLN B 1 34 ? 10.633 13.492 7.945 1 97.69 34 GLN B N 1
ATOM 943 C CA . GLN B 1 34 ? 10.078 12.656 6.887 1 97.69 34 GLN B CA 1
ATOM 944 C C . GLN B 1 34 ? 8.93 13.359 6.172 1 97.69 34 GLN B C 1
ATOM 946 O O . GLN B 1 34 ? 8.844 13.32 4.945 1 97.69 34 GLN B O 1
ATOM 951 N N . ILE B 1 35 ? 8.094 13.977 6.93 1 98.5 35 ILE B N 1
ATOM 952 C CA . ILE B 1 35 ? 6.973 14.711 6.348 1 98.5 35 ILE B CA 1
ATOM 953 C C . ILE B 1 35 ? 7.5 15.875 5.508 1 98.5 35 ILE B C 1
ATOM 955 O O . ILE B 1 35 ? 7.004 16.125 4.406 1 98.5 35 ILE B O 1
ATOM 959 N N . ARG B 1 36 ? 8.523 16.516 5.98 1 97.94 36 ARG B N 1
ATOM 960 C CA . ARG B 1 36 ? 9.109 17.625 5.23 1 97.94 36 ARG B CA 1
ATOM 961 C C . ARG B 1 36 ? 9.742 17.125 3.934 1 97.94 36 ARG B C 1
ATOM 963 O O . ARG B 1 36 ? 9.711 17.828 2.916 1 97.94 36 ARG B O 1
ATOM 970 N N . GLN B 1 37 ? 10.375 15.969 4.043 1 97.75 37 GLN B N 1
ATOM 971 C CA . GLN B 1 37 ? 10.945 15.383 2.834 1 97.75 37 GLN B CA 1
ATOM 972 C C . GLN B 1 37 ? 9.875 15.141 1.776 1 97.75 37 GLN B C 1
ATOM 974 O O . GLN B 1 37 ? 10.094 15.391 0.59 1 97.75 37 GLN B O 1
ATOM 979 N N . TRP B 1 38 ? 8.711 14.648 2.182 1 97.81 38 TRP B N 1
ATOM 980 C CA . TRP B 1 38 ? 7.617 14.461 1.24 1 97.81 38 TRP B CA 1
ATOM 981 C C . TRP B 1 38 ? 7.09 15.797 0.739 1 97.81 38 TRP B C 1
ATOM 983 O O . TRP B 1 38 ? 6.824 15.961 -0.455 1 97.81 38 TRP B O 1
ATOM 993 N N . GLN B 1 39 ? 6.965 16.734 1.642 1 97.31 39 GLN B N 1
ATOM 994 C CA . GLN B 1 39 ? 6.48 18.078 1.338 1 97.31 39 GLN B CA 1
ATOM 995 C C . GLN B 1 39 ? 7.32 18.719 0.241 1 97.31 39 GLN B C 1
ATOM 997 O O . GLN B 1 39 ? 6.773 19.328 -0.685 1 97.31 39 GLN B O 1
ATOM 1002 N N . HIS B 1 40 ? 8.609 18.484 0.33 1 96.62 40 HIS B N 1
ATOM 1003 C CA . HIS B 1 40 ? 9.516 19.203 -0.555 1 96.62 40 HIS B CA 1
ATOM 1004 C C . HIS B 1 40 ? 10.031 18.297 -1.67 1 96.62 40 HIS B C 1
ATOM 1006 O O . HIS B 1 40 ? 10.859 18.719 -2.486 1 96.62 40 HIS B O 1
ATOM 1012 N N . GLY B 1 41 ? 9.609 17.109 -1.648 1 94.12 41 GLY B N 1
ATOM 1013 C CA . GLY B 1 41 ? 10.008 16.188 -2.697 1 94.12 41 GLY B CA 1
ATOM 1014 C C . GLY B 1 41 ? 11.492 15.867 -2.684 1 94.12 41 GLY B C 1
ATOM 1015 O O . GLY B 1 41 ? 12.117 15.758 -3.738 1 94.12 41 GLY B O 1
ATOM 1016 N N . TYR B 1 42 ? 12.016 15.883 -1.471 1 92.69 42 TYR B N 1
ATOM 1017 C CA . TYR B 1 42 ? 13.438 15.602 -1.332 1 92.69 42 TYR B CA 1
ATOM 1018 C C . TYR B 1 42 ? 13.789 14.242 -1.922 1 92.69 42 TYR B C 1
ATOM 1020 O O . TYR B 1 42 ? 13.141 13.242 -1.607 1 92.69 42 TYR B O 1
ATOM 1028 N N . ALA B 1 43 ? 14.812 14.164 -2.84 1 93.94 43 ALA B N 1
ATOM 1029 C CA . ALA B 1 43 ? 15.344 12.945 -3.434 1 93.94 43 ALA B CA 1
ATOM 1030 C C . ALA B 1 43 ? 14.234 12.109 -4.066 1 93.94 43 ALA B C 1
ATOM 1032 O O . ALA B 1 43 ? 14.312 10.883 -4.098 1 93.94 43 ALA B O 1
ATOM 1033 N N . ARG B 1 44 ? 13.031 12.727 -4.348 1 92.44 44 ARG B N 1
ATOM 1034 C CA . ARG B 1 44 ? 11.883 12.094 -4.996 1 92.44 44 ARG B CA 1
ATOM 1035 C C . ARG B 1 44 ? 11.242 11.055 -4.082 1 92.44 44 ARG B C 1
ATOM 1037 O O . ARG B 1 44 ? 10.688 10.062 -4.555 1 92.44 44 ARG B O 1
ATOM 1044 N N . ARG B 1 45 ? 11.398 11.273 -2.861 1 95.31 45 ARG B N 1
ATOM 1045 C CA . ARG B 1 45 ? 10.766 10.391 -1.887 1 95.31 45 ARG B CA 1
ATOM 1046 C C . ARG B 1 45 ? 9.258 10.586 -1.873 1 95.31 45 ARG B C 1
ATOM 1048 O O . ARG B 1 45 ? 8.766 11.711 -1.984 1 95.31 45 ARG B O 1
ATOM 1055 N N . ILE B 1 46 ? 8.617 9.469 -1.803 1 95.94 46 ILE B N 1
ATOM 1056 C CA . ILE B 1 46 ? 7.164 9.469 -1.72 1 95.94 46 ILE B CA 1
ATOM 1057 C C . ILE B 1 46 ? 6.715 8.609 -0.537 1 95.94 46 ILE B C 1
ATOM 1059 O O . ILE B 1 46 ? 7.379 7.629 -0.187 1 95.94 46 ILE B O 1
ATOM 1063 N N . PRO B 1 47 ? 5.633 9.016 0.08 1 98.06 47 PRO B N 1
ATOM 1064 C CA . PRO B 1 47 ? 5.184 8.227 1.227 1 98.06 47 PRO B CA 1
ATOM 1065 C C . PRO B 1 47 ? 4.812 6.793 0.846 1 98.06 47 PRO B C 1
ATOM 1067 O O . PRO B 1 47 ? 4.34 6.551 -0.268 1 98.06 47 PRO B O 1
ATOM 1070 N N . SER B 1 48 ? 5.031 5.879 1.794 1 97.94 48 SER B N 1
ATOM 1071 C CA . SER B 1 48 ? 4.523 4.516 1.64 1 97.94 48 SER B CA 1
ATOM 1072 C C . SER B 1 48 ? 3.002 4.5 1.554 1 97.94 48 SER B C 1
ATOM 1074 O O . SER B 1 48 ? 2.342 5.465 1.953 1 97.94 48 SER B O 1
ATOM 1076 N N . PRO B 1 49 ? 2.438 3.393 1.112 1 98.5 49 PRO B N 1
ATOM 1077 C CA . PRO B 1 49 ? 0.975 3.318 1.05 1 98.5 49 PRO B CA 1
ATOM 1078 C C . PRO B 1 49 ? 0.315 3.551 2.406 1 98.5 49 PRO B C 1
ATOM 1080 O O . PRO B 1 49 ? -0.686 4.266 2.496 1 98.5 49 PRO B O 1
ATOM 1083 N N . LEU B 1 50 ? 0.887 3.012 3.432 1 98.19 50 LEU B N 1
ATOM 1084 C CA . LEU B 1 50 ? 0.36 3.23 4.773 1 98.19 50 LEU B CA 1
ATOM 1085 C C . LEU B 1 50 ? 0.368 4.715 5.125 1 98.19 50 LEU B C 1
ATOM 1087 O O . LEU B 1 50 ? -0.628 5.246 5.621 1 98.19 50 LEU B O 1
ATOM 1091 N N . ASN B 1 51 ? 1.396 5.367 4.797 1 98.62 51 ASN B N 1
ATOM 1092 C CA . ASN B 1 51 ? 1.507 6.789 5.102 1 98.62 51 ASN B CA 1
ATOM 1093 C C . ASN B 1 51 ? 0.581 7.625 4.223 1 98.62 51 ASN B C 1
ATOM 1095 O O . ASN B 1 51 ? 0.079 8.664 4.652 1 98.62 51 ASN B O 1
ATOM 1099 N N . CYS B 1 52 ? 0.368 7.18 3.016 1 98.81 52 CYS B N 1
ATOM 1100 C CA . CYS B 1 52 ? -0.583 7.887 2.166 1 98.81 52 CYS B CA 1
ATOM 1101 C C . CYS B 1 52 ? -1.974 7.891 2.791 1 98.81 52 CYS B C 1
ATOM 1103 O O . CYS B 1 52 ? -2.637 8.93 2.832 1 98.81 52 CYS B O 1
ATOM 1105 N N . VAL B 1 53 ? -2.359 6.727 3.279 1 98.75 53 VAL B N 1
ATOM 1106 C CA . VAL B 1 53 ? -3.668 6.613 3.914 1 98.75 53 VAL B CA 1
ATOM 1107 C C . VAL B 1 53 ? -3.715 7.488 5.164 1 98.75 53 VAL B C 1
ATOM 1109 O O . VAL B 1 53 ? -4.676 8.234 5.371 1 98.75 53 VAL B O 1
ATOM 1112 N N . ALA B 1 54 ? -2.66 7.449 5.898 1 98.81 54 ALA B N 1
ATOM 1113 C CA . ALA B 1 54 ? -2.604 8.219 7.137 1 98.81 54 ALA B CA 1
ATOM 1114 C C . ALA B 1 54 ? -2.678 9.719 6.859 1 98.81 54 ALA B C 1
ATOM 1116 O O . ALA B 1 54 ? -3.361 10.453 7.574 1 98.81 54 ALA B O 1
ATOM 1117 N N . ILE B 1 55 ? -1.972 10.18 5.836 1 98.81 55 ILE B N 1
ATOM 1118 C CA . ILE B 1 55 ? -2.004 11.594 5.48 1 98.81 55 ILE B CA 1
ATOM 1119 C C . ILE B 1 55 ? -3.412 11.984 5.035 1 98.8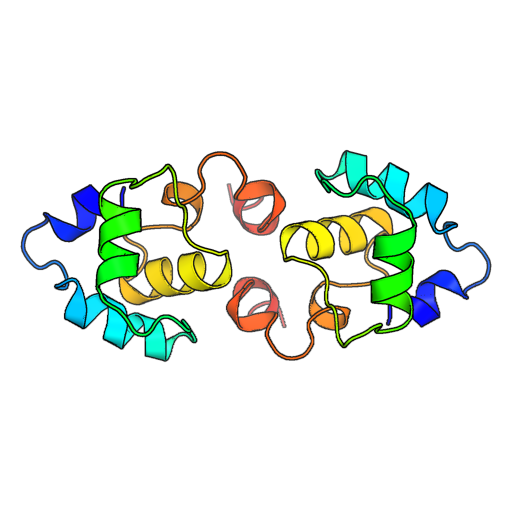1 55 ILE B C 1
ATOM 1121 O O . ILE B 1 55 ? -3.947 13.008 5.469 1 98.81 55 ILE B O 1
ATOM 1125 N N . GLU B 1 56 ? -3.973 11.172 4.191 1 98.81 56 GLU B N 1
ATOM 1126 C CA . GLU B 1 56 ? -5.32 11.461 3.709 1 98.81 56 GLU B CA 1
ATOM 1127 C C . GLU B 1 56 ? -6.309 11.555 4.867 1 98.81 56 GLU B C 1
ATOM 1129 O O . GLU B 1 56 ? -7.109 12.492 4.93 1 98.81 56 GLU B O 1
ATOM 1134 N N . GLN B 1 57 ? -6.23 10.688 5.809 1 98.5 57 GLN B N 1
ATOM 1135 C CA . GLN B 1 57 ? -7.129 10.688 6.957 1 98.5 57 GLN B CA 1
ATOM 1136 C C . GLN B 1 57 ? -6.832 11.852 7.891 1 98.5 57 GLN B C 1
ATOM 1138 O O . GLN B 1 57 ? -7.746 12.547 8.336 1 98.5 57 GLN B O 1
ATOM 1143 N N . ALA B 1 58 ? -5.602 12.078 8.102 1 98.56 58 ALA B N 1
ATOM 1144 C CA . ALA B 1 58 ? -5.191 13.125 9.039 1 98.56 58 ALA B CA 1
ATOM 1145 C C . ALA B 1 58 ? -5.574 14.508 8.523 1 98.56 58 ALA B C 1
ATOM 1147 O O . ALA B 1 58 ? -5.848 15.414 9.312 1 98.56 58 ALA B O 1
ATOM 1148 N N . THR B 1 59 ? -5.656 14.656 7.23 1 98.56 59 THR B N 1
ATOM 1149 C CA . THR B 1 59 ? -5.957 15.961 6.641 1 98.56 59 THR B CA 1
ATOM 1150 C C . THR B 1 59 ? -7.441 16.078 6.309 1 98.56 59 THR B C 1
ATOM 1152 O O . THR B 1 59 ? -7.867 17.031 5.648 1 98.56 59 THR B O 1
ATOM 1155 N N . GLY B 1 60 ? -8.172 15.039 6.645 1 97.19 60 GLY B N 1
ATOM 1156 C CA . GLY B 1 60 ? -9.602 15.055 6.359 1 97.19 60 GLY B CA 1
ATOM 1157 C C . GLY B 1 60 ? -9.914 14.977 4.879 1 97.19 60 GLY B C 1
ATOM 1158 O O . GLY B 1 60 ? -10.891 15.57 4.414 1 97.19 60 GLY B O 1
ATOM 1159 N N . GLY B 1 61 ? -9.023 14.398 4.168 1 97.81 61 GLY B N 1
ATOM 1160 C CA . GLY B 1 61 ? -9.266 14.188 2.75 1 97.81 61 GLY B CA 1
ATOM 1161 C C . GLY B 1 61 ? -8.781 15.336 1.886 1 97.81 61 GLY B C 1
ATOM 1162 O O . GLY B 1 61 ? -8.969 15.328 0.667 1 97.81 61 GLY B O 1
ATOM 1163 N N . GLN B 1 62 ? -8.172 16.234 2.447 1 98.06 62 GLN B N 1
ATOM 1164 C CA . GLN B 1 62 ? -7.707 17.359 1.665 1 98.06 62 GLN B CA 1
ATOM 1165 C C . GLN B 1 62 ? -6.504 16.984 0.809 1 98.06 62 GLN B C 1
ATOM 1167 O O . GLN B 1 62 ? -6.332 17.516 -0.297 1 98.06 62 GLN B O 1
ATOM 1172 N N . VAL B 1 63 ? -5.59 16.125 1.331 1 98.69 63 VAL B N 1
ATOM 1173 C CA . VAL B 1 63 ? -4.52 15.5 0.567 1 98.69 63 VAL B CA 1
ATOM 1174 C C . VAL B 1 63 ? -4.828 14.016 0.365 1 98.69 63 VAL B C 1
ATOM 1176 O O . VAL B 1 63 ? -4.832 13.242 1.324 1 98.69 63 VAL B O 1
ATOM 1179 N N . THR B 1 64 ? -5.055 13.633 -0.856 1 98.5 64 THR B N 1
ATOM 1180 C CA . THR B 1 64 ? -5.535 12.281 -1.118 1 98.5 64 THR B CA 1
ATOM 1181 C C . THR B 1 64 ? -4.379 11.367 -1.508 1 98.5 64 THR B C 1
ATOM 1183 O O . THR B 1 64 ? -3.305 11.836 -1.883 1 98.5 64 THR B O 1
ATOM 1186 N N . ARG B 1 65 ? -4.656 10.094 -1.467 1 98.44 65 ARG B N 1
ATOM 1187 C CA . ARG B 1 65 ? -3.68 9.109 -1.927 1 98.44 65 ARG B CA 1
ATOM 1188 C C . ARG B 1 65 ? -3.348 9.32 -3.4 1 98.44 65 ARG B C 1
ATOM 1190 O O . ARG B 1 65 ? -2.197 9.156 -3.812 1 98.44 65 ARG B O 1
ATOM 1197 N N . LYS B 1 66 ? -4.34 9.742 -4.098 1 98.19 66 LYS B N 1
ATOM 1198 C CA . LYS B 1 66 ? -4.125 10.047 -5.508 1 98.19 66 LYS B CA 1
ATOM 1199 C C . LYS B 1 66 ? -3.172 11.234 -5.672 1 98.19 66 LYS B C 1
ATOM 1201 O O . LYS B 1 66 ? -2.293 11.211 -6.535 1 98.19 66 LYS B O 1
ATOM 1206 N N . ASP B 1 67 ? -3.312 12.219 -4.855 1 97.94 67 ASP B N 1
ATOM 1207 C CA . ASP B 1 67 ? -2.432 13.375 -4.883 1 97.94 67 ASP B CA 1
ATOM 1208 C C . ASP B 1 67 ? -0.991 12.984 -4.562 1 97.94 67 ASP B C 1
ATOM 1210 O O . ASP B 1 67 ? -0.049 13.523 -5.152 1 97.94 67 ASP B O 1
ATOM 1214 N N . LEU B 1 68 ? -0.841 12.07 -3.645 1 98.12 68 LEU B N 1
ATOM 1215 C CA . LEU B 1 68 ? 0.465 11.719 -3.102 1 98.12 68 LEU B CA 1
ATOM 1216 C C . LEU B 1 68 ? 1.214 10.781 -4.047 1 98.12 68 LEU B C 1
ATOM 1218 O O . LEU B 1 68 ? 2.445 10.797 -4.09 1 98.12 68 LEU B O 1
ATOM 1222 N N . ARG B 1 69 ? 0.373 9.93 -4.816 1 97.69 69 ARG B N 1
ATOM 1223 C CA . ARG B 1 69 ? 0.958 8.945 -5.723 1 97.69 69 ARG B CA 1
ATOM 1224 C C . ARG B 1 69 ? 0.282 8.984 -7.086 1 97.69 69 ARG B C 1
ATOM 1226 O O . ARG B 1 69 ? -0.305 7.996 -7.52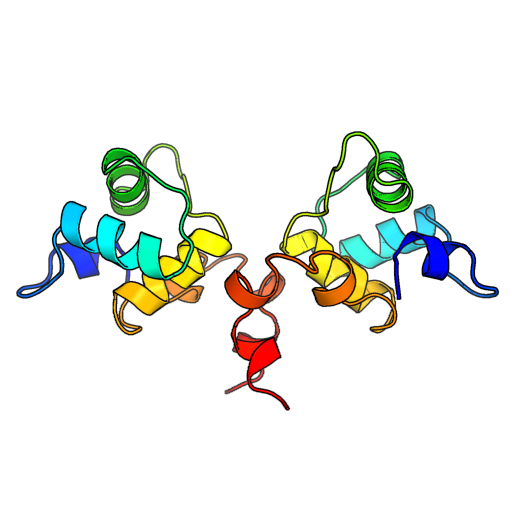7 1 97.69 69 ARG B O 1
ATOM 1233 N N . PRO B 1 70 ? 0.425 10.086 -7.805 1 96.44 70 PRO B N 1
ATOM 1234 C CA . PRO B 1 70 ? -0.34 10.273 -9.039 1 96.44 70 PRO B CA 1
ATOM 1235 C C . PRO B 1 70 ? -0.002 9.242 -10.109 1 96.44 70 PRO B C 1
ATOM 1237 O O . PRO B 1 70 ? -0.805 9 -11.016 1 96.44 70 PRO B O 1
ATOM 1240 N N . HIS B 1 71 ? 1.125 8.492 -9.945 1 95.19 71 HIS B N 1
ATOM 1241 C CA . HIS B 1 71 ? 1.562 7.648 -11.055 1 95.19 71 HIS B CA 1
ATOM 1242 C C . HIS B 1 71 ? 1.28 6.176 -10.773 1 95.19 71 HIS B C 1
ATOM 1244 O O . HIS B 1 71 ? 1.308 5.348 -11.68 1 95.19 71 HIS B O 1
ATOM 1250 N N . ASP B 1 72 ? 1.006 5.848 -9.438 1 96.06 72 ASP B N 1
ATOM 1251 C CA . ASP B 1 72 ? 0.869 4.41 -9.219 1 96.06 72 ASP B CA 1
ATOM 1252 C C . ASP B 1 72 ? -0.248 4.113 -8.219 1 96.06 72 ASP B C 1
ATOM 1254 O O . ASP B 1 72 ? -0.452 2.961 -7.836 1 96.06 72 ASP B O 1
ATOM 1258 N N . TRP B 1 73 ? -1.035 5.152 -7.82 1 97.62 73 TRP B N 1
ATOM 1259 C CA . TRP B 1 73 ? -2.096 4.91 -6.848 1 97.62 73 TRP B CA 1
ATOM 1260 C C . TRP B 1 73 ? -3.047 3.822 -7.34 1 97.62 73 TRP B C 1
ATOM 1262 O O . TRP B 1 73 ? -3.508 2.99 -6.559 1 97.62 73 TRP B O 1
ATOM 1272 N N . ALA B 1 74 ? -3.324 3.74 -8.625 1 97.06 74 ALA B N 1
ATOM 1273 C CA . ALA B 1 74 ? -4.348 2.855 -9.172 1 97.06 74 ALA B CA 1
ATOM 1274 C C . ALA B 1 74 ? -3.928 1.392 -9.055 1 97.06 74 ALA B C 1
ATOM 1276 O O . ALA B 1 74 ? -4.773 0.505 -8.922 1 97.06 74 ALA B O 1
ATOM 1277 N N . ALA B 1 75 ? -2.629 1.186 -9.062 1 96.81 75 ALA B N 1
ATOM 1278 C CA . ALA B 1 75 ? -2.115 -0.176 -8.93 1 96.81 75 ALA B CA 1
ATOM 1279 C C . ALA B 1 75 ? -2.197 -0.657 -7.484 1 96.81 75 ALA B C 1
ATOM 1281 O O . ALA B 1 75 ? -2.234 -1.862 -7.227 1 96.81 75 ALA B O 1
ATOM 1282 N N . ILE B 1 76 ? -2.264 0.255 -6.547 1 98.06 76 ILE B N 1
ATOM 1283 C CA . ILE B 1 76 ? -2.256 -0.076 -5.129 1 98.06 76 ILE B CA 1
ATOM 1284 C C . ILE B 1 76 ? -3.688 -0.101 -4.598 1 98.06 76 ILE B C 1
ATOM 1286 O O . ILE B 1 76 ? -4.035 -0.946 -3.768 1 98.06 76 ILE B O 1
ATOM 1290 N N . TRP B 1 77 ? -4.449 0.9 -5.125 1 97.69 77 TRP B N 1
ATOM 1291 C CA . TRP B 1 77 ? -5.84 1.02 -4.711 1 97.69 77 TRP B CA 1
ATOM 1292 C C . TRP B 1 77 ? -6.773 0.973 -5.918 1 97.69 77 TRP B C 1
ATOM 1294 O O . TRP B 1 77 ? -7.438 1.961 -6.234 1 97.69 77 TRP B O 1
ATOM 1304 N N . PRO B 1 78 ? -6.941 -0.136 -6.559 1 95.81 78 PRO B N 1
ATOM 1305 C CA . PRO B 1 78 ? -7.781 -0.217 -7.758 1 95.81 78 PRO B CA 1
ATOM 1306 C C . PRO B 1 78 ? -9.234 0.173 -7.484 1 95.81 78 PRO B C 1
ATOM 1308 O O . PRO B 1 78 ? -9.93 0.642 -8.391 1 95.81 78 PRO B O 1
ATOM 1311 N N . GLU B 1 79 ? -9.68 0.123 -6.273 1 93.94 79 GLU B N 1
ATOM 1312 C CA . GLU B 1 79 ? -11.062 0.427 -5.926 1 93.94 79 GLU B CA 1
ATOM 1313 C C . GLU B 1 79 ? -11.344 1.925 -6.023 1 93.94 79 GLU B C 1
ATOM 1315 O O . GLU B 1 79 ? -12.5 2.342 -6.133 1 93.94 7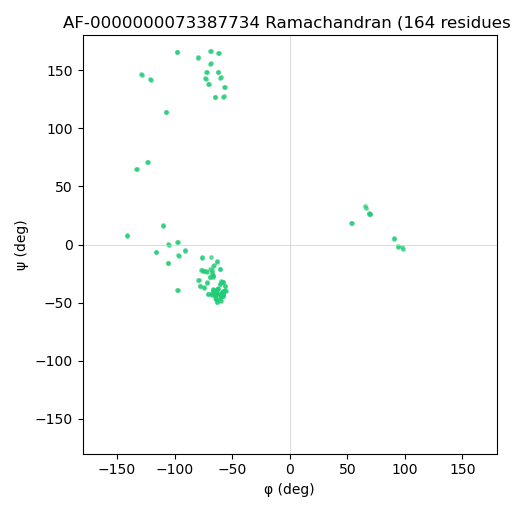9 GLU B O 1
ATOM 1320 N N . LEU B 1 80 ? -10.32 2.717 -5.922 1 94.06 80 LEU B N 1
ATOM 1321 C CA . LEU B 1 80 ? -10.508 4.164 -5.961 1 94.06 80 LEU B CA 1
ATOM 1322 C C . LEU B 1 80 ? -10.781 4.637 -7.383 1 94.06 80 LEU B C 1
ATOM 1324 O O . LEU B 1 80 ? -11.258 5.758 -7.59 1 94.06 80 LEU B O 1
ATOM 1328 N N . GLY B 1 81 ? -10.391 3.898 -8.398 1 85.62 81 GLY B N 1
ATOM 1329 C CA . GLY B 1 81 ? -10.672 4.215 -9.789 1 85.62 81 GLY B CA 1
ATOM 1330 C C . GLY B 1 81 ? -12.094 3.873 -10.203 1 85.62 81 GLY B C 1
ATOM 1331 O O . GLY B 1 81 ? -12.633 4.465 -11.133 1 85.62 81 GLY B O 1
ATOM 1332 N N . ALA B 1 82 ? -12.664 2.809 -9.695 1 66.62 82 ALA B N 1
ATOM 1333 C CA . ALA B 1 82 ? -13.992 2.371 -10.117 1 66.62 82 ALA B CA 1
ATOM 1334 C C . ALA B 1 82 ? -15.062 3.369 -9.688 1 66.62 82 ALA B C 1
ATOM 1336 O O . ALA B 1 82 ? -16.172 3.365 -10.211 1 66.62 82 ALA B O 1
ATOM 1337 N N . ALA B 1 83 ? -14.898 4.262 -8.609 1 49.12 83 ALA B N 1
ATOM 1338 C CA . ALA B 1 83 ? -16.016 5.094 -8.156 1 49.12 83 ALA B CA 1
ATOM 1339 C C . ALA B 1 83 ? -16.359 6.156 -9.195 1 49.12 83 ALA B C 1
ATOM 1341 O O . ALA B 1 83 ? -17.5 6.621 -9.258 1 49.12 83 ALA B O 1
ATOM 1342 N N . ARG B 1 84 ? -15.688 6.648 -10.133 1 35.31 84 ARG B N 1
ATOM 1343 C CA . ARG B 1 84 ? -16.484 7.625 -10.859 1 35.31 84 ARG B CA 1
ATOM 1344 C C . ARG B 1 84 ? -17.625 6.953 -11.617 1 35.31 84 ARG B C 1
ATOM 1346 O O . ARG B 1 84 ? -17.453 5.855 -12.156 1 35.31 84 ARG B O 1
#

Secondary structure (DSSP, 8-state):
--HHHHHHSTTPPPHHHHHHHHHTTT-----HHHHHHHHHTGGG----HHHHHHHHHHTTTSS-HHHH-TTTHHHH-THHHHT-/--HHHHHHSTTPPPHHHHHHHHHTTT-----HHHHHHHHHTGGG----HHHHHHHHHHTTTSS-HHHH-TTTHHHH-THHHHT-

pLDDT: mean 95.48, std 9.27, range [33.88, 98.81]